Protein AF-A0A0V0WE37-F1 (afdb_monomer_lite)

Radius of gyration: 18.78 Å; chains: 1; bounding box: 44×30×49 Å

pLDDT: mean 82.82, std 10.65, range [43.72, 93.56]

Structure (mmCIF, N/CA/C/O backbone):
data_AF-A0A0V0WE37-F1
#
_entry.id   AF-A0A0V0WE37-F1
#
loop_
_atom_site.group_PDB
_atom_site.id
_atom_site.type_symbol
_atom_site.label_atom_id
_atom_site.label_alt_id
_atom_site.label_comp_id
_atom_site.label_asym_id
_atom_site.label_entity_id
_atom_site.label_seq_id
_atom_site.pdbx_PDB_ins_code
_atom_site.Cartn_x
_atom_site.Cartn_y
_atom_site.Cartn_z
_atom_site.occupancy
_atom_site.B_iso_or_equiv
_atom_site.auth_seq_id
_atom_site.auth_comp_id
_atom_site.auth_asym_id
_atom_site.auth_atom_id
_atom_site.pdbx_PDB_model_num
ATOM 1 N N . MET A 1 1 ? -6.648 -5.842 13.629 1.00 79.69 1 MET A N 1
ATOM 2 C CA . MET A 1 1 ? -8.064 -5.657 13.235 1.00 79.69 1 MET A CA 1
ATOM 3 C C . MET A 1 1 ? -8.205 -4.926 11.904 1.00 79.69 1 MET A C 1
ATOM 5 O O . MET A 1 1 ? -8.799 -5.512 11.018 1.00 79.69 1 MET A O 1
ATOM 9 N N . LEU A 1 2 ? -7.614 -3.739 11.705 1.00 87.88 2 LEU A N 1
ATOM 10 C CA . LEU A 1 2 ? -7.749 -2.962 10.451 1.00 87.88 2 LEU A CA 1
ATOM 11 C C . LEU A 1 2 ? -7.389 -3.740 9.168 1.00 87.88 2 LEU A C 1
ATOM 13 O O . LEU A 1 2 ? -8.144 -3.712 8.205 1.00 87.88 2 LEU A O 1
ATOM 17 N N . MET A 1 3 ? -6.305 -4.526 9.177 1.00 85.44 3 MET A N 1
ATOM 18 C CA . MET A 1 3 ? -5.909 -5.353 8.020 1.00 85.44 3 MET A CA 1
ATOM 19 C C . MET A 1 3 ? -6.948 -6.418 7.634 1.00 85.44 3 MET A C 1
ATOM 21 O O . MET A 1 3 ? -6.963 -6.868 6.493 1.00 85.44 3 MET A O 1
ATOM 25 N N . ALA A 1 4 ? -7.839 -6.812 8.552 1.00 88.38 4 ALA A N 1
ATOM 26 C CA . ALA A 1 4 ? -8.897 -7.773 8.246 1.00 88.38 4 ALA A CA 1
ATOM 27 C C . ALA A 1 4 ? -9.942 -7.196 7.275 1.00 88.38 4 ALA A C 1
ATOM 29 O O . ALA A 1 4 ? -10.590 -7.948 6.551 1.00 88.38 4 ALA A O 1
ATOM 30 N N . LEU A 1 5 ? -10.063 -5.864 7.206 1.00 90.62 5 LEU A N 1
ATOM 31 C CA . LEU A 1 5 ? -10.971 -5.184 6.284 1.00 90.62 5 LEU A CA 1
ATOM 32 C C . LEU A 1 5 ? -10.616 -5.440 4.815 1.00 90.62 5 LEU A C 1
ATOM 34 O O . LEU A 1 5 ? -11.497 -5.391 3.963 1.00 90.62 5 LEU A O 1
ATOM 38 N N . ALA A 1 6 ? -9.356 -5.772 4.514 1.00 88.62 6 ALA A N 1
ATOM 39 C CA . ALA A 1 6 ? -8.916 -6.052 3.150 1.00 88.62 6 ALA A CA 1
ATOM 40 C C . ALA A 1 6 ? -9.552 -7.333 2.582 1.00 88.62 6 ALA A C 1
ATOM 42 O O . ALA A 1 6 ? -9.576 -7.514 1.369 1.00 88.62 6 ALA A O 1
ATOM 43 N N . PHE A 1 7 ? -10.082 -8.203 3.449 1.00 88.31 7 PHE A N 1
ATOM 44 C CA . PHE A 1 7 ? -10.737 -9.455 3.070 1.00 88.31 7 PHE A CA 1
ATOM 45 C C . PHE A 1 7 ? -12.260 -9.345 2.965 1.00 88.31 7 PHE A C 1
ATOM 47 O O . PHE A 1 7 ? -12.899 -10.329 2.594 1.00 88.31 7 PHE A O 1
ATOM 54 N N . LEU A 1 8 ? -12.860 -8.200 3.301 1.00 91.44 8 LEU A N 1
ATOM 55 C CA . LEU A 1 8 ? -14.300 -7.992 3.148 1.00 91.44 8 LEU A CA 1
ATOM 56 C C . LEU A 1 8 ? -14.636 -7.586 1.708 1.00 91.44 8 LEU A C 1
ATOM 58 O O . LEU A 1 8 ? -13.855 -6.854 1.094 1.00 91.44 8 LEU A O 1
ATOM 62 N N . PRO A 1 9 ? -15.816 -7.968 1.186 1.00 91.06 9 PRO A N 1
ATOM 63 C CA . PRO A 1 9 ? -16.361 -7.340 -0.010 1.00 91.06 9 PRO A CA 1
ATOM 64 C C . PRO A 1 9 ? -16.304 -5.815 0.120 1.00 91.06 9 PRO A C 1
ATOM 66 O O . PRO A 1 9 ? -16.648 -5.275 1.170 1.00 91.06 9 PRO A O 1
ATOM 69 N N . VAL A 1 10 ? -15.904 -5.119 -0.947 1.00 88.44 10 VAL A N 1
ATOM 70 C CA . VAL A 1 10 ? -15.658 -3.660 -0.946 1.00 88.44 10 VAL A CA 1
ATOM 71 C C . VAL A 1 10 ? -16.812 -2.860 -0.327 1.00 88.44 10 VAL A C 1
ATOM 73 O O . VAL A 1 10 ? -16.579 -1.925 0.432 1.00 88.44 10 VAL A O 1
ATOM 76 N N . HIS A 1 11 ? -18.057 -3.257 -0.594 1.00 89.25 11 HIS A N 1
ATOM 77 C CA . HIS A 1 11 ? -19.248 -2.585 -0.069 1.00 89.25 11 HIS A CA 1
ATOM 78 C C . HIS A 1 11 ? -19.491 -2.817 1.436 1.00 89.25 11 HIS A C 1
ATOM 80 O O . HIS A 1 11 ? -20.205 -2.037 2.058 1.00 89.25 11 HIS A O 1
ATOM 86 N N . LEU A 1 12 ? -18.894 -3.853 2.037 1.00 93.00 12 LEU A N 1
ATOM 87 C CA . LEU A 1 12 ? -18.979 -4.151 3.473 1.00 93.00 12 LEU A CA 1
ATOM 88 C C . LEU A 1 12 ? -17.832 -3.540 4.283 1.00 93.00 12 LEU A C 1
ATOM 90 O O . LEU A 1 12 ? -17.912 -3.501 5.509 1.00 93.00 12 LEU A O 1
ATOM 94 N N . VAL A 1 13 ? -16.777 -3.049 3.626 1.00 91.94 13 VAL A N 1
ATOM 95 C CA . VAL A 1 13 ? -15.609 -2.456 4.292 1.00 91.94 13 VAL A CA 1
ATOM 96 C C . VAL A 1 13 ? -15.987 -1.314 5.252 1.00 91.94 13 VAL A C 1
ATOM 98 O O . VAL A 1 13 ? -15.506 -1.349 6.386 1.00 91.94 13 VAL A O 1
ATOM 101 N N . PRO A 1 14 ? -16.862 -0.348 4.892 1.00 91.31 14 PRO A N 1
ATOM 102 C CA . PRO A 1 14 ? -17.250 0.720 5.816 1.00 91.31 14 PRO A CA 1
ATOM 103 C C . PRO A 1 14 ? -17.971 0.193 7.062 1.00 91.31 14 PRO A C 1
ATOM 105 O O . PRO A 1 14 ? -17.630 0.572 8.177 1.00 91.31 14 PRO A O 1
ATOM 108 N N . ALA A 1 15 ? -18.912 -0.741 6.890 1.00 93.56 15 ALA A N 1
ATOM 109 C CA . ALA A 1 15 ? -19.636 -1.348 8.007 1.00 93.56 15 ALA A CA 1
ATOM 110 C C . ALA A 1 15 ? -18.703 -2.164 8.917 1.0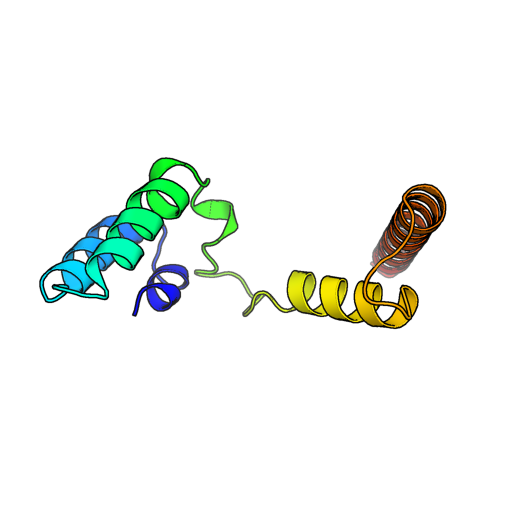0 93.56 15 ALA A C 1
ATOM 112 O O . ALA A 1 15 ? -18.794 -2.088 10.140 1.00 93.56 15 ALA A O 1
ATOM 113 N N . GLY A 1 16 ? -17.764 -2.906 8.323 1.00 93.25 16 GLY A N 1
ATOM 114 C CA . GLY A 1 16 ? -16.733 -3.629 9.058 1.00 93.25 16 GLY A CA 1
ATOM 115 C C . GLY A 1 16 ? -15.835 -2.698 9.870 1.00 93.25 16 GLY A C 1
ATOM 116 O O . GLY A 1 16 ? -15.518 -3.027 11.010 1.00 93.25 16 GLY A O 1
ATOM 117 N N . PHE A 1 17 ? -15.459 -1.538 9.313 1.00 93.38 17 PHE A N 1
ATOM 118 C CA . PHE A 1 17 ? -14.663 -0.531 10.018 1.00 93.38 17 PHE A CA 1
ATOM 119 C C . PHE A 1 17 ? -15.401 0.015 11.242 1.00 93.38 17 PHE A C 1
ATOM 121 O O . PHE A 1 17 ? -14.822 0.030 12.323 1.00 93.38 17 PHE A O 1
ATOM 128 N N . GLU A 1 18 ? -16.677 0.386 11.103 1.00 93.06 18 GLU A N 1
ATOM 129 C CA . GLU A 1 18 ? -17.482 0.879 12.229 1.00 93.06 18 GLU A CA 1
ATOM 130 C C . GLU A 1 18 ? -17.518 -0.133 13.380 1.00 93.06 18 GLU A C 1
ATOM 132 O O . GLU A 1 18 ? -17.216 0.224 14.515 1.00 93.06 18 GLU A O 1
ATOM 137 N N . ILE A 1 19 ? -17.771 -1.416 13.082 1.00 93.00 19 ILE A N 1
ATOM 138 C CA . ILE A 1 19 ? -17.816 -2.492 14.089 1.00 93.00 19 ILE A CA 1
ATOM 139 C C . ILE A 1 19 ? -16.504 -2.585 14.872 1.00 93.00 19 ILE A C 1
ATOM 141 O O . ILE A 1 19 ? -16.519 -2.704 16.098 1.00 93.00 19 ILE A O 1
ATOM 145 N N . ILE A 1 20 ? -15.362 -2.539 14.182 1.00 91.75 20 ILE A N 1
ATOM 146 C CA . ILE A 1 20 ? -14.059 -2.643 14.848 1.00 91.75 20 ILE A CA 1
ATOM 147 C C . ILE A 1 20 ? -13.643 -1.340 15.539 1.00 91.75 20 ILE A C 1
ATOM 149 O O . ILE A 1 20 ? -12.777 -1.382 16.410 1.00 91.75 20 ILE A O 1
ATOM 153 N N . ASN A 1 21 ? -14.244 -0.206 15.169 1.00 91.44 21 ASN A N 1
ATOM 154 C CA . ASN A 1 21 ? -13.939 1.102 15.734 1.00 91.44 21 ASN A CA 1
ATOM 155 C C . ASN A 1 21 ? -14.636 1.344 17.086 1.00 91.44 21 ASN A C 1
ATOM 157 O O . ASN A 1 21 ? -14.064 2.038 17.918 1.00 91.44 21 ASN A O 1
ATOM 161 N N . VAL A 1 22 ? -15.797 0.720 17.356 1.00 87.62 22 VAL A N 1
ATOM 162 C CA . VAL A 1 22 ? -16.622 0.937 18.575 1.00 87.62 22 VAL A CA 1
ATOM 163 C C . VAL A 1 22 ? -15.845 0.841 19.899 1.00 87.62 22 VAL A C 1
ATOM 165 O O . VAL A 1 22 ? -16.178 1.530 20.859 1.00 87.62 22 VAL A O 1
ATOM 168 N N . GLY A 1 23 ? -14.815 -0.004 19.976 1.00 81.56 23 GLY A N 1
ATOM 169 C CA . GLY A 1 23 ? -14.005 -0.194 21.187 1.00 81.56 23 GLY A CA 1
ATOM 170 C C . GLY A 1 23 ? -12.672 0.560 21.203 1.00 81.56 23 GLY A C 1
ATOM 171 O O . GLY A 1 23 ? -11.888 0.385 22.137 1.00 81.56 23 GLY A O 1
ATOM 172 N N . THR A 1 24 ? -12.368 1.345 20.169 1.00 82.94 24 THR A N 1
ATOM 173 C CA . THR A 1 24 ? -11.053 1.976 20.023 1.00 82.94 24 THR A CA 1
ATOM 174 C C . THR A 1 24 ? -11.013 3.278 20.806 1.00 82.94 24 THR A C 1
ATOM 176 O O . THR A 1 24 ? -11.783 4.192 20.544 1.00 82.94 24 THR A O 1
ATOM 179 N N . SER A 1 25 ? -10.101 3.372 21.770 1.00 82.38 25 SER A N 1
ATOM 180 C CA . SER A 1 25 ? -9.873 4.589 22.550 1.00 82.38 25 SER A CA 1
ATOM 181 C C . SER A 1 25 ? -8.392 4.741 22.892 1.00 82.38 25 SER A C 1
ATOM 183 O O . 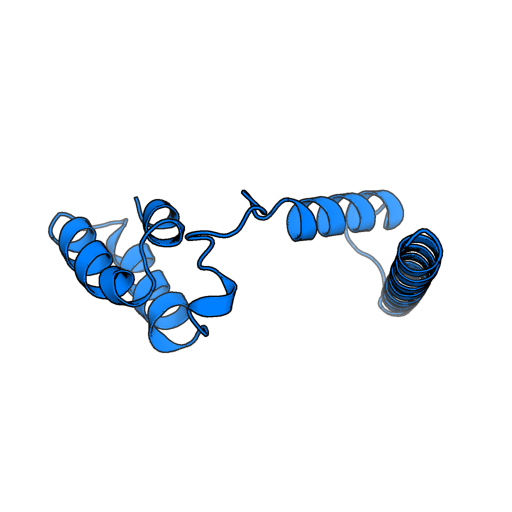SER A 1 25 ? -7.611 3.783 22.831 1.00 82.38 25 SER A O 1
ATOM 185 N N . GLY A 1 26 ? -7.982 5.960 23.243 1.00 86.31 26 GLY A N 1
ATOM 186 C CA . GLY A 1 26 ? -6.622 6.240 23.696 1.00 86.31 26 GLY A CA 1
ATOM 187 C C . GLY A 1 26 ? -5.593 6.139 22.569 1.00 86.31 26 GLY A C 1
ATOM 188 O O . GLY A 1 26 ? -5.769 6.708 21.496 1.00 86.31 26 GLY A O 1
ATOM 189 N N . GLN A 1 27 ? -4.487 5.426 22.800 1.00 84.81 27 GLN A N 1
ATOM 190 C CA . GLN A 1 27 ? -3.326 5.431 21.894 1.00 84.81 27 GLN A CA 1
ATOM 191 C C . GLN A 1 27 ? -3.625 4.897 20.480 1.00 84.81 27 GLN A C 1
ATOM 193 O O . GLN A 1 27 ? -2.937 5.276 19.534 1.00 84.81 27 GLN A O 1
ATOM 198 N N . LEU A 1 28 ? -4.643 4.042 20.312 1.00 88.19 28 LEU A N 1
ATOM 199 C CA . LEU A 1 28 ? -5.026 3.513 18.996 1.00 88.19 28 LEU A CA 1
ATOM 200 C C . LEU A 1 28 ? -5.968 4.427 18.204 1.00 88.19 28 LEU A C 1
ATOM 202 O O . LEU A 1 28 ? -6.129 4.218 17.003 1.00 88.19 28 LEU A O 1
ATOM 206 N N . GLU A 1 29 ? -6.574 5.435 18.827 1.00 91.44 29 GLU A N 1
ATOM 207 C CA . GLU A 1 29 ? -7.564 6.280 18.156 1.00 91.44 29 GLU A CA 1
ATOM 208 C C . GLU A 1 29 ? -6.951 7.054 16.982 1.00 91.44 29 GLU A C 1
ATOM 210 O O . GLU A 1 29 ? -7.517 7.088 15.889 1.00 91.44 29 GLU A O 1
ATOM 215 N N . ALA A 1 30 ? -5.724 7.555 17.153 1.00 92.31 30 ALA A N 1
ATOM 216 C CA . ALA A 1 30 ? -4.971 8.209 16.084 1.00 92.31 30 ALA A CA 1
ATOM 217 C C . ALA A 1 30 ? -4.734 7.284 14.873 1.00 92.31 30 ALA A C 1
ATOM 219 O O . ALA A 1 30 ? -4.804 7.730 13.728 1.00 92.31 30 ALA A O 1
ATOM 220 N N . LEU A 1 31 ? -4.499 5.987 15.108 1.00 91.94 31 LEU A N 1
ATOM 221 C CA . LEU A 1 31 ? -4.312 5.005 14.037 1.00 91.94 31 LEU A CA 1
ATOM 222 C C . LEU A 1 31 ? -5.612 4.769 13.259 1.00 91.94 31 LEU A C 1
ATOM 224 O O . LEU A 1 31 ? -5.584 4.686 12.033 1.00 91.94 31 LEU A O 1
ATOM 228 N N . PHE A 1 32 ? -6.745 4.667 13.953 1.00 92.94 32 PHE A N 1
ATOM 229 C CA . PHE A 1 32 ? -8.046 4.470 13.313 1.00 92.94 32 PHE A CA 1
ATOM 230 C C . PHE A 1 32 ? -8.482 5.709 12.530 1.00 92.94 32 PHE A C 1
ATOM 232 O O . PHE A 1 32 ? -8.941 5.571 11.396 1.00 92.94 32 PHE A O 1
ATOM 239 N N . GLN A 1 33 ? -8.257 6.909 13.071 1.00 92.00 33 GLN A N 1
ATOM 240 C CA . GLN A 1 33 ? -8.510 8.156 12.349 1.00 92.00 33 GLN A CA 1
ATOM 241 C C . GLN A 1 33 ? -7.652 8.267 11.088 1.00 92.00 33 GLN A C 1
ATOM 243 O O . GLN A 1 33 ? -8.180 8.553 10.013 1.00 92.00 33 GLN A O 1
ATOM 248 N N . TYR A 1 34 ? -6.350 7.984 11.197 1.00 91.75 34 TYR A N 1
ATOM 249 C CA . TYR A 1 34 ? -5.456 7.937 10.041 1.00 91.75 34 TYR A CA 1
ATOM 250 C C . TYR A 1 34 ? -5.950 6.929 8.997 1.00 91.75 34 TYR A C 1
ATOM 252 O O . TYR A 1 34 ? -6.050 7.254 7.816 1.00 91.75 34 TYR A O 1
ATOM 260 N N . PHE A 1 35 ? -6.319 5.719 9.428 1.00 90.62 35 PHE A N 1
ATOM 261 C CA . PHE A 1 35 ? -6.809 4.687 8.521 1.00 90.62 35 PHE A CA 1
ATOM 262 C C . PHE A 1 35 ? -8.095 5.116 7.804 1.00 90.62 35 PHE A C 1
ATOM 264 O O . PHE A 1 35 ? -8.223 4.949 6.594 1.00 90.62 35 PHE A O 1
ATOM 271 N N . GLN A 1 36 ? -9.037 5.724 8.519 1.00 91.31 36 GLN A N 1
ATOM 272 C CA . GLN A 1 36 ? -10.272 6.220 7.925 1.00 91.31 36 GLN A CA 1
ATOM 273 C C . GLN A 1 36 ? -10.019 7.340 6.906 1.00 91.31 36 GLN A C 1
ATOM 275 O O . GLN A 1 36 ? -10.628 7.351 5.835 1.00 91.31 36 GLN A O 1
ATOM 280 N N . GLN A 1 37 ? -9.128 8.282 7.218 1.00 90.44 37 GLN A N 1
ATOM 281 C CA . GLN A 1 37 ? -8.832 9.410 6.336 1.00 90.44 37 GLN A CA 1
ATOM 282 C C . GLN A 1 37 ? -8.062 8.967 5.091 1.00 90.44 37 GLN A C 1
ATOM 284 O O . GLN A 1 37 ? -8.490 9.256 3.974 1.00 90.44 37 GLN A O 1
ATOM 289 N N . GLU A 1 38 ? -6.984 8.207 5.262 1.00 87.75 38 GLU A N 1
ATOM 290 C CA . GLU A 1 38 ? -6.121 7.854 4.138 1.00 87.75 38 GLU A CA 1
ATOM 291 C C . GLU A 1 38 ? -6.602 6.628 3.369 1.00 87.75 38 GLU A C 1
ATOM 293 O O . GLU A 1 38 ? -6.559 6.612 2.142 1.00 87.75 38 GLU A O 1
ATOM 298 N N . TRP A 1 39 ? -7.114 5.602 4.048 1.00 85.50 39 TRP A N 1
ATOM 299 C CA . TRP A 1 39 ? -7.402 4.317 3.404 1.00 85.50 39 TRP A CA 1
ATOM 300 C C . TRP A 1 39 ? -8.871 4.120 3.026 1.00 85.50 39 TRP A C 1
ATOM 302 O O . TRP A 1 39 ? -9.150 3.420 2.049 1.00 85.50 39 TRP A O 1
ATOM 312 N N . LEU A 1 40 ? -9.812 4.736 3.753 1.00 87.12 40 LEU A N 1
ATOM 313 C CA . LEU A 1 40 ? -11.244 4.665 3.418 1.00 87.12 40 LEU A CA 1
ATOM 314 C C . LEU A 1 40 ? -11.728 5.844 2.569 1.00 87.12 40 LEU A C 1
ATOM 316 O O . LEU A 1 40 ? -12.616 5.654 1.740 1.00 87.12 40 LEU A O 1
ATOM 320 N N . ARG A 1 41 ? -11.175 7.048 2.770 1.00 84.00 41 ARG A N 1
ATOM 321 C CA . ARG A 1 41 ? -11.570 8.250 2.015 1.00 84.00 41 ARG A CA 1
ATOM 322 C C . ARG A 1 41 ? -10.638 8.578 0.851 1.00 84.00 41 ARG A C 1
ATOM 324 O O . ARG A 1 41 ? -11.140 8.831 -0.240 1.00 84.00 41 ARG A O 1
ATOM 331 N N . ALA A 1 42 ? -9.322 8.622 1.074 1.00 79.88 42 ALA A N 1
ATOM 332 C CA . ALA A 1 42 ? -8.375 9.087 0.055 1.00 79.88 42 ALA A CA 1
ATOM 333 C C . ALA A 1 42 ? -7.937 7.981 -0.923 1.00 79.88 42 ALA A C 1
ATOM 335 O O . ALA A 1 42 ? -7.845 8.212 -2.131 1.00 79.88 42 ALA A O 1
ATOM 336 N N . ALA A 1 43 ? -7.691 6.765 -0.431 1.00 72.44 43 ALA A N 1
ATOM 337 C CA . ALA A 1 43 ? -7.302 5.640 -1.267 1.00 72.44 43 ALA A CA 1
ATOM 338 C C . ALA A 1 43 ? -8.502 5.050 -2.019 1.00 72.44 43 ALA A C 1
ATOM 340 O O . ALA A 1 43 ? -9.586 4.841 -1.473 1.00 72.44 43 ALA A O 1
ATOM 341 N N . LYS A 1 44 ? -8.283 4.675 -3.283 1.00 75.19 44 LYS A N 1
ATOM 342 C CA . LYS A 1 44 ? -9.235 3.828 -4.006 1.00 75.19 44 LYS A CA 1
ATOM 343 C C . LYS A 1 44 ? -9.254 2.463 -3.315 1.00 75.19 44 LYS A C 1
ATOM 345 O O . LYS A 1 44 ? -8.280 1.730 -3.417 1.00 75.19 44 LYS A O 1
ATOM 350 N N . ILE A 1 45 ? -10.358 2.099 -2.660 1.00 71.94 45 ILE A N 1
ATOM 351 C CA . ILE A 1 45 ? -10.531 0.791 -1.994 1.00 71.94 45 ILE A CA 1
ATOM 352 C C . ILE A 1 45 ? -10.081 -0.412 -2.860 1.00 71.94 45 ILE A C 1
ATOM 354 O O . ILE A 1 45 ? -9.444 -1.312 -2.314 1.00 71.94 45 ILE A O 1
ATOM 358 N N . PRO A 1 46 ? -10.282 -0.422 -4.198 1.00 70.06 46 PRO A N 1
ATOM 359 C CA . PRO A 1 46 ? -9.755 -1.477 -5.071 1.00 70.06 46 PRO A CA 1
ATOM 360 C C . PRO A 1 46 ? -8.233 -1.693 -5.034 1.00 70.06 46 PRO A C 1
ATOM 362 O O . PRO A 1 46 ? -7.774 -2.742 -5.464 1.00 70.06 46 PRO A O 1
ATOM 365 N N . LEU A 1 47 ? -7.437 -0.722 -4.571 1.00 73.12 47 LEU A N 1
ATOM 366 C CA . LEU A 1 47 ? -5.974 -0.832 -4.526 1.00 73.12 47 LEU A CA 1
ATOM 367 C C . LEU A 1 47 ? -5.458 -1.651 -3.338 1.00 73.12 47 LEU A C 1
ATOM 369 O O . LEU A 1 47 ? -4.379 -2.228 -3.430 1.00 73.12 47 LEU A O 1
ATOM 373 N N . TRP A 1 48 ? -6.182 -1.663 -2.218 1.00 80.56 48 TRP A N 1
ATOM 374 C CA . TRP A 1 48 ? -5.740 -2.328 -0.985 1.00 80.56 48 TRP A CA 1
ATOM 375 C C . TRP A 1 48 ? -6.647 -3.490 -0.568 1.00 80.56 48 TRP A C 1
ATOM 377 O O . TRP A 1 48 ? -6.264 -4.301 0.275 1.00 80.56 48 TRP A O 1
ATOM 387 N N . ASN A 1 49 ? -7.841 -3.586 -1.155 1.00 85.75 49 ASN A N 1
ATOM 388 C CA . ASN A 1 49 ? -8.755 -4.695 -0.942 1.00 85.75 49 ASN A CA 1
ATOM 389 C C . ASN A 1 49 ? -8.320 -5.916 -1.768 1.00 85.75 49 ASN A C 1
ATOM 391 O O . ASN A 1 49 ? -8.098 -5.823 -2.972 1.00 85.75 49 ASN A O 1
ATOM 395 N N . VAL A 1 50 ? -8.215 -7.064 -1.106 1.00 84.12 50 VAL A N 1
ATOM 396 C CA . VAL A 1 50 ? -7.795 -8.342 -1.701 1.00 84.12 50 VAL A CA 1
ATOM 397 C C . VAL A 1 50 ? -8.926 -9.374 -1.677 1.00 84.12 50 VAL A C 1
ATOM 399 O O . VAL A 1 50 ? -8.697 -10.565 -1.886 1.00 84.12 50 VAL A O 1
ATOM 402 N N . HIS A 1 51 ? -10.163 -8.948 -1.402 1.00 86.44 51 HIS A N 1
ATOM 403 C CA . HIS A 1 51 ? -11.316 -9.836 -1.371 1.00 86.44 51 HIS A CA 1
ATOM 404 C C . HIS A 1 51 ? -11.544 -10.467 -2.747 1.00 86.44 51 HIS A C 1
ATOM 406 O O . HIS A 1 51 ? -11.730 -9.771 -3.742 1.00 86.44 51 HIS A O 1
ATOM 412 N N . GLY A 1 52 ? -11.531 -11.800 -2.798 1.00 81.81 52 GLY A N 1
ATOM 413 C CA . GLY A 1 52 ? -11.688 -12.551 -4.046 1.00 81.81 52 GLY A CA 1
ATOM 414 C C . GLY A 1 52 ? -10.464 -12.519 -4.969 1.00 81.81 52 GLY A C 1
ATOM 415 O O . GLY A 1 52 ? -10.526 -13.079 -6.060 1.00 81.81 52 GLY A O 1
ATOM 416 N N . VAL A 1 53 ? -9.348 -11.915 -4.549 1.00 79.81 53 VAL A N 1
ATOM 417 C CA . VAL A 1 53 ? -8.100 -11.886 -5.320 1.00 79.81 53 VAL A CA 1
ATOM 418 C C . VAL A 1 53 ? -7.231 -13.084 -4.921 1.00 79.81 53 VAL A C 1
ATOM 420 O O . VAL A 1 53 ? -7.040 -13.367 -3.738 1.00 79.81 53 VAL A O 1
ATOM 423 N N . SER A 1 54 ? -6.679 -13.801 -5.906 1.00 72.56 54 SER A N 1
ATOM 424 C CA . SER A 1 54 ? -5.754 -14.928 -5.664 1.00 72.56 54 SER A CA 1
ATOM 425 C C . SER A 1 54 ? -4.427 -14.476 -5.023 1.00 72.56 54 SER A C 1
ATOM 427 O O . SER A 1 54 ? -3.752 -15.266 -4.357 1.00 72.56 54 SER A O 1
ATOM 429 N N . VAL A 1 55 ? -4.070 -13.199 -5.190 1.00 64.69 55 VAL A N 1
ATOM 430 C CA . VAL A 1 55 ? -2.897 -12.550 -4.595 1.00 64.69 55 VAL A CA 1
ATOM 431 C C . VAL A 1 55 ? -3.180 -12.255 -3.123 1.00 64.69 55 VAL A C 1
ATOM 433 O O . VAL A 1 55 ? -3.876 -11.308 -2.769 1.00 64.69 55 VAL A O 1
ATOM 436 N N . ARG A 1 56 ? -2.645 -13.114 -2.253 1.00 58.44 56 ARG A N 1
ATOM 437 C CA . ARG A 1 56 ? -3.023 -13.185 -0.834 1.00 58.44 56 ARG A CA 1
ATOM 438 C C . ARG A 1 56 ? -2.293 -12.189 0.077 1.00 58.44 56 ARG A C 1
ATOM 440 O O . ARG A 1 56 ? -2.679 -12.054 1.234 1.00 58.44 56 ARG A O 1
ATOM 447 N N . THR A 1 57 ? -1.257 -11.497 -0.401 1.00 57.62 57 THR A N 1
ATOM 448 C CA . THR A 1 57 ? -0.474 -10.541 0.401 1.00 57.62 57 THR A CA 1
ATOM 449 C C . THR A 1 57 ? 0.209 -9.477 -0.459 1.00 57.62 57 THR A C 1
ATOM 451 O O . THR A 1 57 ? 0.453 -9.667 -1.649 1.00 57.62 57 THR A O 1
ATOM 454 N N . ASN A 1 58 ? 0.621 -8.391 0.200 1.00 58.25 58 ASN A N 1
ATOM 455 C CA . ASN A 1 58 ? 1.544 -7.343 -0.260 1.00 58.25 58 ASN A CA 1
ATOM 456 C C . ASN A 1 58 ? 2.945 -7.856 -0.712 1.00 58.25 58 ASN A C 1
ATOM 458 O O . ASN A 1 58 ? 3.904 -7.092 -0.823 1.00 58.25 58 ASN A O 1
ATOM 462 N N . ASN A 1 59 ? 3.099 -9.156 -0.975 1.00 65.19 59 ASN A N 1
ATOM 463 C CA . ASN A 1 59 ? 4.380 -9.807 -1.241 1.00 65.19 59 ASN A CA 1
ATOM 464 C C . ASN A 1 59 ? 5.119 -9.217 -2.446 1.00 65.19 59 ASN A C 1
ATOM 466 O O . ASN A 1 59 ? 6.341 -9.301 -2.518 1.00 65.19 59 ASN A O 1
ATOM 470 N N . HIS A 1 60 ? 4.403 -8.616 -3.397 1.00 71.62 60 HIS A N 1
ATOM 471 C CA . HIS A 1 60 ? 5.031 -7.985 -4.553 1.00 71.62 60 HIS A CA 1
ATOM 472 C C . HIS A 1 60 ? 5.736 -6.678 -4.194 1.00 71.62 60 HIS A C 1
ATOM 474 O O . HIS A 1 60 ? 6.874 -6.489 -4.616 1.00 71.62 60 HIS A O 1
ATOM 480 N N . LEU A 1 61 ? 5.117 -5.807 -3.390 1.00 74.44 61 LEU A N 1
ATOM 481 C CA . LEU A 1 61 ? 5.759 -4.568 -2.944 1.00 74.44 61 LEU A CA 1
ATOM 482 C C . LEU A 1 61 ? 6.877 -4.868 -1.948 1.00 74.44 61 LEU A C 1
ATOM 484 O O . LEU A 1 61 ? 7.956 -4.294 -2.042 1.00 74.44 61 LEU A O 1
ATOM 488 N N . GLU A 1 62 ? 6.640 -5.791 -1.015 1.00 78.81 62 GLU A N 1
ATOM 489 C CA . GLU A 1 62 ? 7.644 -6.202 -0.034 1.00 78.81 62 GLU A CA 1
ATOM 490 C C . GLU A 1 62 ? 8.822 -6.917 -0.713 1.00 78.81 62 GLU A C 1
ATOM 492 O O . GLU A 1 62 ? 9.987 -6.629 -0.432 1.00 78.81 62 GLU A O 1
ATOM 497 N N . GLY A 1 63 ? 8.530 -7.771 -1.696 1.00 82.94 63 GLY A N 1
ATOM 498 C CA . GLY A 1 63 ? 9.520 -8.410 -2.554 1.00 82.94 63 GLY A CA 1
ATOM 499 C C . GLY A 1 63 ? 10.300 -7.403 -3.396 1.00 82.94 63 GLY A C 1
ATOM 500 O O . GLY A 1 63 ? 11.527 -7.479 -3.449 1.00 82.94 63 GLY A O 1
ATOM 501 N N . TRP A 1 64 ? 9.623 -6.424 -4.000 1.00 85.00 64 TRP A N 1
ATOM 502 C CA . TRP A 1 64 ? 10.267 -5.330 -4.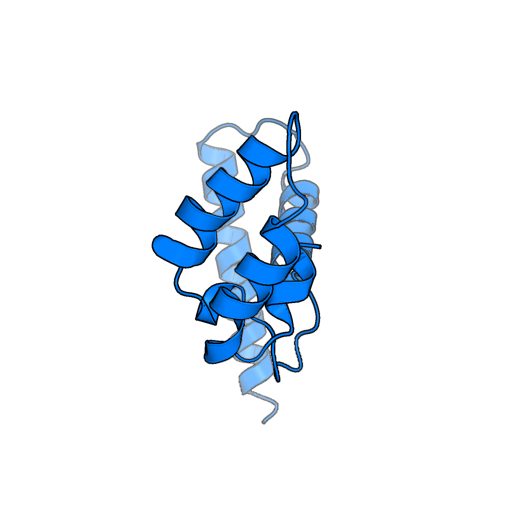727 1.00 85.00 64 TRP A CA 1
ATOM 503 C C . TRP A 1 64 ? 11.190 -4.520 -3.819 1.00 85.00 64 TRP A C 1
ATOM 505 O O . TRP A 1 64 ? 12.362 -4.330 -4.138 1.00 85.00 64 TRP A O 1
ATOM 515 N N . HIS A 1 65 ? 10.704 -4.120 -2.646 1.00 85.44 65 HIS A N 1
ATOM 516 C CA . HIS A 1 65 ? 11.477 -3.364 -1.669 1.00 85.44 65 HIS A CA 1
ATOM 517 C C . HIS A 1 65 ? 12.701 -4.156 -1.179 1.00 85.44 65 HIS A C 1
ATOM 519 O O . HIS A 1 65 ? 13.805 -3.618 -1.095 1.00 85.44 65 HIS A O 1
ATOM 525 N N . SER A 1 66 ? 12.549 -5.463 -0.937 1.00 85.88 66 SER A N 1
ATOM 526 C CA . SER A 1 66 ? 13.652 -6.364 -0.581 1.00 85.88 66 SER A CA 1
ATOM 527 C C . SER A 1 66 ? 14.702 -6.462 -1.694 1.00 85.88 66 SER A C 1
ATOM 529 O O . SER A 1 66 ? 15.901 -6.343 -1.421 1.00 85.88 66 SER A O 1
ATOM 531 N N . ARG A 1 67 ? 14.283 -6.618 -2.959 1.00 87.44 67 ARG A N 1
ATOM 532 C CA . ARG A 1 67 ? 15.197 -6.617 -4.116 1.00 87.44 67 ARG A CA 1
ATOM 533 C C . ARG A 1 67 ? 15.931 -5.286 -4.252 1.00 87.44 67 ARG A C 1
ATOM 535 O O . ARG A 1 67 ? 17.156 -5.287 -4.372 1.00 87.44 67 ARG A O 1
ATOM 542 N N . MET A 1 68 ? 15.212 -4.170 -4.163 1.00 87.81 68 MET A N 1
ATOM 543 C CA . MET A 1 68 ? 15.781 -2.823 -4.224 1.00 87.81 68 MET A CA 1
ATOM 544 C C . MET A 1 68 ? 16.826 -2.606 -3.128 1.00 87.81 68 MET A C 1
ATOM 546 O O . MET A 1 68 ? 17.940 -2.185 -3.431 1.00 87.81 68 MET A O 1
ATOM 550 N N . ASN A 1 69 ? 16.532 -2.983 -1.882 1.00 88.00 69 ASN A N 1
ATOM 551 C CA . ASN A 1 69 ? 17.478 -2.858 -0.770 1.00 88.00 69 ASN A CA 1
ATOM 552 C C . ASN A 1 69 ? 18.727 -3.733 -0.958 1.00 88.00 69 ASN A C 1
ATOM 554 O O . ASN A 1 69 ? 19.849 -3.267 -0.740 1.00 88.00 69 ASN A O 1
ATOM 558 N N . LYS A 1 70 ? 18.566 -4.974 -1.438 1.00 88.81 70 LYS A N 1
ATOM 559 C CA . LYS A 1 70 ? 19.700 -5.860 -1.761 1.00 88.81 70 LYS A CA 1
ATOM 560 C C . LYS A 1 70 ? 20.589 -5.281 -2.864 1.00 88.81 70 LYS A C 1
ATOM 562 O O . LYS A 1 70 ? 21.813 -5.374 -2.774 1.00 88.81 70 LYS A O 1
ATOM 567 N N . ARG A 1 71 ? 19.998 -4.678 -3.899 1.00 87.62 71 ARG A N 1
ATOM 568 C CA . ARG A 1 71 ? 20.733 -4.077 -5.025 1.00 87.62 71 ARG A CA 1
ATOM 569 C C . ARG A 1 71 ? 21.368 -2.731 -4.670 1.00 87.62 71 ARG A C 1
ATOM 571 O O . ARG A 1 71 ? 22.477 -2.457 -5.120 1.00 87.62 71 ARG A O 1
ATOM 578 N N . ALA A 1 72 ? 20.716 -1.929 -3.829 1.00 89.19 72 ALA A N 1
ATOM 579 C CA . ALA A 1 72 ? 21.237 -0.660 -3.327 1.00 89.19 72 ALA A CA 1
ATOM 580 C C . ALA A 1 72 ? 22.541 -0.835 -2.532 1.00 89.19 72 ALA A C 1
ATOM 582 O O . ALA A 1 72 ? 23.415 0.033 -2.587 1.00 89.19 72 ALA A O 1
ATOM 583 N N . ARG A 1 73 ? 22.681 -1.953 -1.795 1.00 83.69 73 ARG A N 1
ATOM 584 C CA . ARG A 1 73 ? 23.849 -2.323 -0.963 1.00 83.69 73 ARG A CA 1
ATOM 585 C C . ARG A 1 73 ? 24.263 -1.269 0.086 1.00 83.69 73 ARG A C 1
ATOM 587 O O . ARG A 1 73 ? 25.301 -1.429 0.724 1.00 83.69 73 ARG A O 1
ATOM 594 N N . LYS A 1 74 ? 23.490 -0.188 0.254 1.00 84.94 74 LYS A N 1
ATOM 595 C CA . LYS A 1 74 ? 23.717 0.945 1.166 1.00 84.94 74 LYS A CA 1
ATOM 596 C C . LYS A 1 74 ? 22.377 1.575 1.554 1.00 84.94 74 LYS A C 1
ATOM 598 O O . LYS A 1 74 ? 21.492 1.684 0.712 1.00 84.94 74 LYS A O 1
ATOM 603 N N . HIS A 1 75 ? 22.271 2.058 2.793 1.00 74.75 75 HIS A N 1
ATOM 604 C CA . HIS A 1 75 ? 21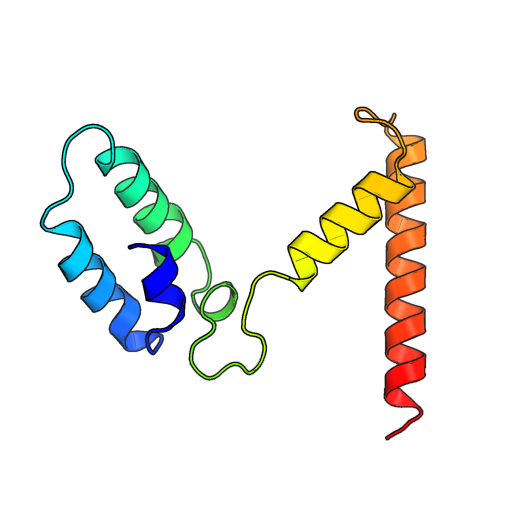.059 2.710 3.313 1.00 74.75 75 HIS A CA 1
ATOM 605 C C . HIS A 1 75 ? 20.802 4.110 2.734 1.00 74.75 75 HIS A C 1
ATOM 607 O O . HIS A 1 75 ? 19.659 4.553 2.686 1.00 74.75 75 HIS A O 1
ATOM 613 N N . HIS A 1 76 ? 21.845 4.801 2.260 1.00 78.94 76 HIS A N 1
ATOM 614 C CA . HIS A 1 76 ? 21.734 6.147 1.695 1.00 78.94 76 HIS A CA 1
ATOM 615 C C . HIS A 1 76 ? 22.458 6.227 0.352 1.00 78.94 76 HIS A C 1
ATOM 617 O O . HIS A 1 76 ? 23.679 6.393 0.279 1.00 78.94 76 HIS A O 1
ATOM 623 N N . LEU A 1 77 ? 21.694 6.084 -0.729 1.00 83.88 77 LEU A N 1
ATOM 624 C CA . LEU A 1 77 ? 22.183 6.303 -2.085 1.00 83.88 77 LEU A CA 1
ATOM 625 C C . LEU A 1 77 ? 22.154 7.798 -2.412 1.00 83.88 77 LEU A C 1
ATOM 627 O O . LEU A 1 77 ? 21.196 8.502 -2.105 1.00 83.88 77 LEU A O 1
ATOM 631 N N . ARG A 1 78 ? 23.201 8.280 -3.088 1.00 88.25 78 ARG A N 1
ATOM 632 C CA . ARG A 1 78 ? 23.151 9.592 -3.746 1.00 88.25 78 ARG A CA 1
ATOM 633 C C . ARG A 1 78 ? 22.139 9.537 -4.896 1.00 88.25 78 ARG A C 1
ATOM 635 O O . ARG A 1 78 ? 21.908 8.470 -5.466 1.00 88.25 78 ARG A O 1
ATOM 642 N N . PHE A 1 79 ? 21.596 10.692 -5.272 1.00 89.50 79 PHE A N 1
ATOM 643 C CA . PHE A 1 79 ? 20.516 10.806 -6.258 1.00 89.50 79 PHE A CA 1
ATOM 644 C C . PHE A 1 79 ? 20.810 10.102 -7.594 1.00 89.50 79 PHE A C 1
ATOM 646 O O . PHE A 1 79 ? 20.004 9.310 -8.067 1.00 89.50 79 PHE A O 1
ATOM 653 N N . HIS A 1 80 ? 21.993 10.312 -8.176 1.00 92.19 80 HIS A N 1
ATOM 654 C CA . HIS A 1 80 ? 22.346 9.700 -9.462 1.00 92.19 80 HIS A CA 1
ATOM 655 C C . HIS A 1 80 ? 22.418 8.151 -9.410 1.00 92.19 80 HIS A C 1
ATOM 657 O O . HIS A 1 80 ? 21.765 7.498 -10.223 1.00 92.19 80 HIS A O 1
ATOM 663 N N . PRO A 1 81 ? 23.136 7.519 -8.455 1.00 89.38 81 PRO A N 1
ATOM 664 C CA . PRO A 1 81 ? 23.065 6.068 -8.247 1.00 89.38 81 PRO A CA 1
ATOM 665 C C . PRO A 1 81 ? 21.652 5.525 -8.000 1.00 89.38 81 PRO A C 1
ATOM 667 O O . PRO A 1 81 ? 21.338 4.428 -8.452 1.00 89.38 81 PRO A O 1
ATOM 670 N N . PHE A 1 82 ? 20.809 6.284 -7.299 1.00 90.06 82 PHE A N 1
ATOM 671 C CA . PHE A 1 82 ? 19.420 5.908 -7.050 1.00 90.06 82 PHE A CA 1
ATOM 672 C C . PHE A 1 82 ? 18.581 5.896 -8.336 1.00 90.06 82 PHE A C 1
ATOM 674 O O . PHE A 1 82 ? 17.877 4.921 -8.588 1.00 90.06 82 PHE A O 1
ATOM 681 N N . LEU A 1 83 ? 18.712 6.916 -9.191 1.00 91.81 83 LEU A N 1
ATOM 682 C CA . LEU A 1 83 ? 18.028 6.948 -10.489 1.00 91.81 83 LEU A CA 1
ATOM 683 C C . LEU A 1 83 ? 18.428 5.772 -11.381 1.00 91.81 83 LEU A C 1
ATOM 685 O O . LEU A 1 83 ? 17.563 5.120 -11.961 1.00 91.81 83 LEU A O 1
ATOM 689 N N . LYS A 1 84 ? 19.728 5.464 -11.455 1.00 92.00 84 LYS A N 1
ATOM 690 C CA . LYS A 1 84 ? 20.212 4.322 -12.239 1.00 92.00 84 LYS A CA 1
ATOM 691 C C . LYS A 1 84 ? 19.620 3.003 -11.735 1.00 92.00 84 LYS A C 1
ATOM 693 O O . LYS A 1 84 ? 19.156 2.197 -12.531 1.00 92.00 84 LYS A O 1
ATOM 698 N N . LEU A 1 85 ? 19.571 2.820 -10.415 1.00 91.19 85 LEU A N 1
ATOM 699 C CA . LEU A 1 85 ? 18.987 1.632 -9.797 1.00 91.19 85 LEU A CA 1
ATOM 700 C C . LEU A 1 85 ? 17.508 1.440 -10.178 1.00 91.19 85 LEU A C 1
ATOM 702 O O . LEU A 1 85 ? 17.108 0.320 -10.493 1.00 91.19 85 LEU A O 1
ATOM 706 N N . ILE A 1 86 ? 16.714 2.518 -10.168 1.00 90.69 86 ILE A N 1
ATOM 707 C CA . ILE A 1 86 ? 15.294 2.475 -10.556 1.00 90.69 86 ILE A CA 1
ATOM 708 C C . ILE A 1 86 ? 15.138 2.098 -12.032 1.00 90.69 86 ILE A C 1
ATOM 710 O O . ILE A 1 86 ? 14.326 1.233 -12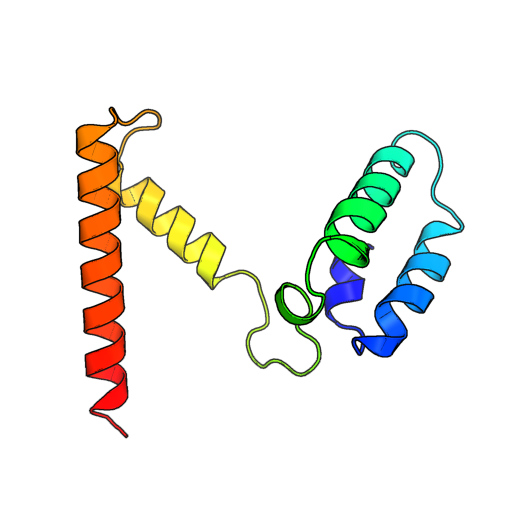.354 1.00 90.69 86 ILE A O 1
ATOM 714 N N . LEU A 1 87 ? 15.915 2.719 -12.923 1.00 91.69 87 LEU A N 1
ATOM 715 C CA . LEU A 1 87 ? 15.857 2.437 -14.362 1.00 91.69 87 LEU A CA 1
ATOM 716 C C . LEU A 1 87 ? 16.221 0.980 -14.675 1.00 91.69 87 LEU A C 1
ATOM 718 O O . LEU A 1 87 ? 15.554 0.328 -15.483 1.00 91.69 87 LEU A O 1
ATOM 722 N N . ASP A 1 88 ? 17.234 0.448 -13.993 1.00 89.56 88 ASP A N 1
ATOM 723 C CA . ASP A 1 88 ? 17.630 -0.945 -14.156 1.00 89.56 88 ASP A CA 1
ATOM 724 C C . ASP A 1 88 ? 16.538 -1.911 -13.642 1.00 89.56 88 ASP A C 1
ATOM 726 O O . ASP A 1 88 ? 16.328 -2.965 -14.230 1.00 89.56 88 ASP A O 1
ATOM 730 N N . GLU A 1 89 ? 15.835 -1.597 -12.543 1.00 87.25 89 GLU A N 1
ATOM 731 C CA . GLU A 1 89 ? 14.710 -2.421 -12.047 1.00 87.25 89 GLU A CA 1
ATOM 732 C C . GLU A 1 89 ? 13.503 -2.383 -12.995 1.00 87.25 89 GLU A C 1
ATOM 734 O O . GLU A 1 89 ? 12.906 -3.427 -13.248 1.00 87.25 89 GLU A O 1
ATOM 739 N N . LEU A 1 90 ? 13.180 -1.219 -13.571 1.00 86.19 90 LEU A N 1
ATOM 740 C CA . LEU A 1 90 ? 12.121 -1.100 -14.580 1.00 86.19 90 LEU A CA 1
ATOM 741 C C . LEU A 1 90 ? 12.416 -1.970 -15.805 1.00 86.19 90 LEU A C 1
ATOM 743 O O . LEU A 1 90 ? 11.537 -2.689 -16.270 1.00 86.19 90 LEU A O 1
ATOM 747 N N . SER A 1 91 ? 13.666 -1.959 -16.270 1.00 87.06 91 SER A N 1
ATOM 748 C CA . SER A 1 91 ? 14.099 -2.758 -17.422 1.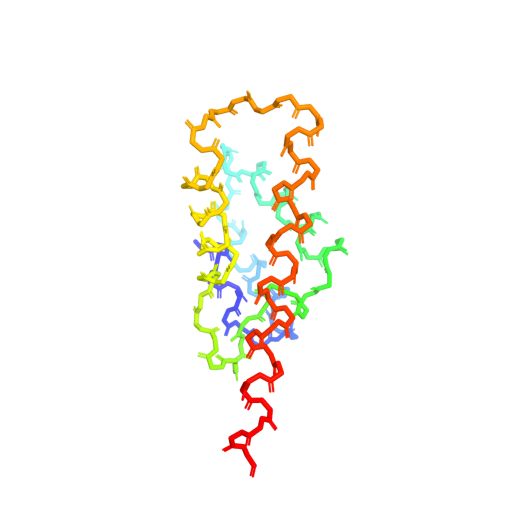00 87.06 91 SER A CA 1
ATOM 749 C C . SER A 1 91 ? 13.987 -4.268 -17.162 1.00 87.06 91 SER A C 1
ATOM 751 O O . SER A 1 91 ? 13.618 -5.031 -18.054 1.00 87.06 91 SER A O 1
ATOM 753 N N . LEU A 1 92 ? 14.264 -4.711 -15.929 1.00 84.56 92 LEU A N 1
ATOM 754 C CA . LEU A 1 92 ? 14.109 -6.114 -15.527 1.00 84.56 92 LEU A CA 1
ATOM 755 C C . LEU A 1 92 ? 12.637 -6.531 -15.453 1.00 84.56 92 LEU A C 1
ATOM 757 O O . LEU A 1 92 ? 12.290 -7.627 -15.885 1.00 84.56 92 LEU A O 1
ATOM 761 N N . MET A 1 93 ? 11.766 -5.663 -14.933 1.00 81.81 93 MET A N 1
ATOM 762 C CA . MET A 1 93 ? 10.328 -5.936 -14.880 1.00 81.81 93 MET A CA 1
ATOM 763 C C . MET A 1 93 ? 9.716 -6.057 -16.275 1.00 81.81 93 MET A C 1
ATOM 765 O O . MET A 1 93 ? 8.912 -6.955 -16.509 1.00 81.81 93 MET A O 1
ATOM 769 N N . THR A 1 94 ? 10.100 -5.182 -17.209 1.00 82.50 94 THR A N 1
ATOM 770 C CA . THR A 1 94 ? 9.575 -5.239 -18.579 1.00 82.50 94 THR A CA 1
ATOM 771 C C . THR A 1 94 ? 10.045 -6.488 -19.315 1.00 82.50 94 THR A C 1
ATOM 773 O O . THR A 1 94 ? 9.250 -7.072 -20.040 1.00 82.50 94 THR A O 1
ATOM 776 N N . ALA A 1 95 ? 11.284 -6.939 -19.083 1.00 81.12 95 ALA A N 1
ATOM 777 C CA . ALA A 1 95 ? 11.797 -8.183 -19.660 1.00 81.12 95 ALA A CA 1
ATOM 778 C C . ALA A 1 95 ? 11.025 -9.425 -19.168 1.00 81.12 95 ALA A C 1
ATOM 780 O O . ALA A 1 95 ? 10.646 -10.277 -19.968 1.00 81.12 95 ALA A O 1
ATOM 781 N N . GLN A 1 96 ? 10.715 -9.498 -17.868 1.00 75.38 96 GLN A N 1
ATOM 782 C CA . GLN A 1 96 ? 9.960 -10.627 -17.305 1.00 75.38 96 GLN A CA 1
ATOM 783 C C . GLN A 1 96 ? 8.523 -10.708 -17.833 1.00 75.38 96 GLN A C 1
ATOM 785 O O . GLN A 1 96 ? 8.011 -11.801 -18.051 1.00 75.38 96 GLN A O 1
ATOM 790 N N . LEU A 1 97 ? 7.879 -9.560 -18.062 1.00 73.88 97 LEU A N 1
ATOM 791 C CA . LEU A 1 97 ? 6.523 -9.510 -18.613 1.00 73.88 97 LEU A CA 1
ATOM 792 C C . LEU A 1 97 ? 6.477 -9.958 -20.080 1.00 73.88 97 LEU A C 1
ATOM 794 O O . LEU A 1 97 ? 5.522 -10.621 -20.475 1.00 73.88 97 LEU A O 1
ATOM 798 N N . THR A 1 98 ? 7.505 -9.629 -20.871 1.00 71.44 98 THR A N 1
ATOM 799 C CA . THR A 1 98 ? 7.609 -10.078 -22.270 1.00 71.44 98 THR A CA 1
ATOM 800 C C . THR A 1 98 ? 7.907 -11.571 -22.396 1.00 71.44 98 THR A C 1
ATOM 802 O O . THR A 1 98 ? 7.447 -12.209 -23.341 1.00 71.44 98 THR A O 1
ATOM 805 N N . GLU A 1 99 ? 8.643 -12.146 -21.442 1.00 67.44 99 GLU A N 1
ATOM 806 C CA . GLU A 1 99 ? 8.888 -13.591 -21.389 1.00 67.44 99 GLU A CA 1
ATOM 807 C C . GLU A 1 99 ? 7.613 -14.337 -20.973 1.00 67.44 99 GLU A C 1
ATOM 809 O O . GLU A 1 99 ? 7.206 -15.266 -21.661 1.00 67.44 99 GLU A O 1
ATOM 814 N N . SER A 1 100 ? 6.895 -13.866 -19.944 1.00 57.78 100 SER A N 1
ATOM 815 C CA . SER A 1 100 ? 5.653 -14.518 -19.499 1.00 57.78 100 SER A CA 1
ATOM 816 C C . SER A 1 100 ? 4.504 -14.456 -20.510 1.00 57.78 100 SER A C 1
ATOM 818 O O . SER A 1 100 ? 3.630 -15.310 -20.471 1.00 57.78 100 SER A O 1
ATOM 820 N N . SER A 1 101 ? 4.480 -13.457 -21.402 1.00 57.25 101 SER A N 1
ATOM 821 C CA . SER A 1 101 ? 3.473 -13.357 -22.471 1.00 57.25 101 SER A CA 1
ATOM 822 C C . SER A 1 101 ? 3.801 -14.194 -23.710 1.00 57.25 101 SER A C 1
ATOM 824 O O . SER A 1 101 ? 3.008 -14.220 -24.643 1.00 57.25 101 SER A O 1
ATOM 826 N N . SER A 1 102 ? 4.996 -14.788 -23.769 1.00 55.38 102 SER A N 1
ATOM 827 C CA . SER A 1 102 ? 5.437 -15.622 -24.895 1.00 55.38 102 SER A CA 1
ATOM 828 C C . SER A 1 102 ? 5.176 -17.117 -24.660 1.00 55.38 102 SER A C 1
ATOM 830 O O . SER A 1 102 ? 5.319 -17.903 -25.593 1.00 55.38 102 SER A O 1
ATOM 832 N N . ASP A 1 103 ? 4.792 -17.487 -23.433 1.00 48.88 103 ASP A N 1
ATOM 833 C CA . ASP A 1 103 ? 4.507 -18.862 -22.999 1.00 48.88 103 ASP A CA 1
ATOM 834 C C . ASP A 1 103 ? 2.988 -19.169 -22.880 1.00 48.88 103 ASP A C 1
ATOM 836 O O . ASP A 1 103 ? 2.621 -20.252 -22.416 1.00 48.88 103 ASP A O 1
ATOM 840 N N . GLU A 1 104 ? 2.107 -18.249 -23.307 1.00 43.72 104 GLU A N 1
ATOM 841 C CA . GLU A 1 104 ? 0.657 -18.472 -23.538 1.00 43.72 104 GLU A CA 1
ATOM 842 C C . GLU A 1 104 ? 0.342 -18.589 -25.037 1.00 43.72 104 GLU A C 1
ATOM 844 O O . GLU A 1 104 ? -0.482 -19.466 -25.393 1.00 43.72 104 GLU A O 1
#

Sequence (104 aa):
MLMALAFLPVHLVPAGFEIINVGTSGQLEALFQYFQQEWLRAAKIPLWNVHGVSVRTNNHLEGWHSRMNKRARKHHLRFHPFLKLILDELSLMTAQLTESSSDE

Secondary structure (DSSP, 8-state):
-GGGGGGS-GGGHHHHHHHHHTT--GGGHHHHHHIIIIIIIIS-GGGT--TT-S--STHHHHHHHHHHHHHH-SSS--HHHHHHHHHHHHHHHHHHHHHHTS--

Foldseek 3Di:
DLLVLLQDDLVCSVVVLVVVCPPDDDPCVVVSVCCCCCPVPPDDSVVRRCHVPPPPDPCPVVVVVVVLCVVQVDPDDDPVVSVVSVVVVVVVVVVVVVVVVVVD